Protein AF-A0A484Z5E8-F1 (afdb_monomer_lite)

Foldseek 3Di:
DVVQLVVQCVVCVVPPPSNQVSVLVVQQQVCCVPPVVSDDDLDLVSQCPRRPRHNLNSQCCNCPVVNDPGDRDDPVPDPPPDDD

pLDDT: mean 86.13, std 13.71, range [44.53, 96.44]

Sequence (84 aa):
MRSASRGVKSYIKTIGLFNSKAENVIKTCRILLEQHGGEVPEDRAALEALPGVGRKTANVVLNTAFGWPTIAVDTHIFPRLKPD

InterPro domains:
  IPR000445 Helix-hairpin-helix motif [PF00633] (36-63)
  IPR003265 HhH-GPD domain [PF00730] (7-78)
  IPR003265 HhH-GPD domain [SM00478] (1-84)
  IPR003265 HhH-GPD domain [cd00056] (8-78)
  IPR004036 Endonuclease III-like, conserved site-2 [PS01155] (38-67)
  IPR011257 DNA glycosylase [SSF48150] (7-78)

Radius of gyration: 15.64 Å; chains: 1; bounding box: 57×19×30 Å

Organism: NCBI:txid69218

Secondary structure (DSSP, 8-state):
-HHHHHHHHHHHTTSTTHHHHHHHHHHHHHHHHHHSTTSPPS-HHHHHTSTT--HHHHHHHHHHHH--------TT--------

Structure (mmCIF, N/CA/C/O backbone):
data_AF-A0A484Z5E8-F1
#
_entry.id   AF-A0A484Z5E8-F1
#
loop_
_atom_site.group_PDB
_atom_site.id
_atom_site.type_symbol
_atom_site.label_atom_id
_atom_site.label_alt_id
_atom_site.label_comp_id
_atom_site.label_asym_id
_atom_site.label_entity_id
_atom_site.label_seq_id
_atom_site.pdbx_PDB_ins_code
_atom_site.Cartn_x
_atom_site.Cartn_y
_atom_site.Cartn_z
_atom_site.occupancy
_atom_site.B_iso_or_equiv
_atom_site.auth_seq_id
_atom_site.auth_comp_id
_atom_site.auth_asym_id
_atom_site.auth_atom_id
_atom_site.pdbx_PDB_model_num
ATOM 1 N N . MET A 1 1 ? -17.532 7.140 3.659 1.00 51.00 1 MET A N 1
ATOM 2 C CA . MET A 1 1 ? -16.084 6.953 3.945 1.00 51.00 1 MET A CA 1
ATOM 3 C C . MET A 1 1 ? -15.749 6.686 5.423 1.00 51.00 1 MET A C 1
ATOM 5 O O . MET A 1 1 ? -14.917 5.831 5.686 1.00 51.00 1 MET A O 1
ATOM 9 N N . ARG A 1 2 ? -16.403 7.339 6.405 1.00 54.00 2 ARG A N 1
ATOM 10 C CA . ARG A 1 2 ? -16.144 7.123 7.852 1.00 54.00 2 ARG A CA 1
ATOM 11 C C . ARG A 1 2 ? -16.452 5.710 8.392 1.00 54.00 2 ARG A C 1
ATOM 13 O O . ARG A 1 2 ? -15.962 5.371 9.463 1.00 54.00 2 ARG A O 1
ATOM 20 N N . SER A 1 3 ? -17.285 4.893 7.736 1.00 68.19 3 SER A N 1
ATOM 21 C CA . SER A 1 3 ? -17.574 3.517 8.197 1.00 68.19 3 SER A CA 1
ATOM 22 C C . SER A 1 3 ? -16.458 2.533 7.835 1.00 68.19 3 SER A C 1
ATOM 24 O O . SER A 1 3 ? -16.045 1.761 8.692 1.00 68.19 3 SER A O 1
ATOM 26 N N . ALA A 1 4 ? -15.918 2.620 6.615 1.00 73.19 4 ALA A N 1
ATOM 27 C CA . ALA A 1 4 ? -14.890 1.704 6.124 1.00 73.19 4 ALA A CA 1
ATOM 28 C C . ALA A 1 4 ? -13.592 1.796 6.940 1.00 73.19 4 ALA A C 1
ATOM 30 O O . ALA A 1 4 ? -13.069 0.778 7.384 1.00 73.19 4 ALA A O 1
ATOM 31 N N . SER A 1 5 ? -13.113 3.013 7.235 1.00 75.50 5 SER A N 1
ATOM 32 C CA . SER A 1 5 ? -11.913 3.166 8.067 1.00 75.50 5 SER A CA 1
ATOM 33 C C . SER A 1 5 ? -12.140 2.702 9.505 1.00 75.50 5 SER A C 1
ATOM 35 O O . SER A 1 5 ? -11.238 2.115 10.086 1.00 75.50 5 SER A O 1
ATOM 37 N N . ARG A 1 6 ? -13.336 2.899 10.082 1.00 80.06 6 ARG A N 1
ATOM 38 C CA . ARG A 1 6 ? -13.673 2.375 11.418 1.00 80.06 6 ARG A CA 1
ATOM 39 C C . ARG A 1 6 ? -13.664 0.847 11.456 1.00 80.06 6 ARG A C 1
ATOM 41 O O . ARG A 1 6 ? -13.153 0.294 12.424 1.00 80.06 6 ARG A O 1
ATOM 48 N N . GLY A 1 7 ? -14.164 0.198 10.402 1.00 88.69 7 GLY A N 1
ATOM 49 C CA . GLY A 1 7 ? -14.073 -1.253 10.234 1.00 88.69 7 GLY A CA 1
ATOM 50 C C . GLY A 1 7 ? -12.619 -1.715 10.188 1.00 88.69 7 GLY A C 1
ATOM 51 O O . GLY A 1 7 ? -12.197 -2.489 11.032 1.00 88.69 7 GLY A O 1
ATOM 52 N N . VAL A 1 8 ? -11.804 -1.165 9.284 1.00 90.25 8 VAL A N 1
ATOM 53 C CA . VAL A 1 8 ? -10.378 -1.537 9.194 1.00 90.25 8 VAL A CA 1
ATOM 54 C C . VAL A 1 8 ? -9.647 -1.287 10.518 1.00 90.25 8 VAL A C 1
ATOM 56 O O . VAL A 1 8 ? -8.932 -2.165 10.995 1.00 90.25 8 VAL A O 1
ATOM 59 N N . LYS A 1 9 ? -9.875 -0.136 11.167 1.00 91.12 9 LYS A N 1
ATOM 60 C CA . LYS A 1 9 ? -9.265 0.200 12.465 1.00 91.12 9 LYS A CA 1
ATOM 61 C C . LYS A 1 9 ? -9.565 -0.843 13.543 1.00 91.12 9 LYS A C 1
ATOM 63 O O . LYS A 1 9 ? -8.666 -1.121 14.328 1.00 91.12 9 LYS A O 1
ATOM 68 N N . SER A 1 10 ? -10.765 -1.432 13.598 1.00 91.62 10 SER A N 1
ATOM 69 C CA . SER A 1 10 ? -11.070 -2.460 14.606 1.00 91.62 10 SER A CA 1
ATOM 70 C C . SER A 1 10 ? -10.306 -3.766 14.367 1.00 91.62 10 SER A C 1
ATOM 72 O O . SER A 1 10 ? -9.899 -4.394 15.346 1.00 91.62 10 SER A O 1
ATOM 74 N N . TYR A 1 11 ? -10.043 -4.126 13.105 1.00 92.94 11 TYR A N 1
ATOM 75 C CA . TYR A 1 11 ? -9.252 -5.307 12.740 1.00 92.94 11 TYR A CA 1
ATOM 76 C C . TYR A 1 11 ? -7.757 -5.141 13.020 1.00 92.94 11 TYR A C 1
ATOM 78 O O . TYR A 1 11 ? -7.110 -6.085 13.461 1.00 92.94 11 TYR A O 1
ATOM 86 N N . ILE A 1 12 ? -7.203 -3.945 12.797 1.00 92.56 12 ILE A N 1
ATOM 87 C CA . ILE A 1 12 ? -5.755 -3.701 12.919 1.00 92.56 12 ILE A CA 1
ATOM 88 C C . ILE A 1 12 ? -5.356 -2.921 14.178 1.00 92.56 12 ILE A C 1
ATOM 90 O O . ILE A 1 12 ? -4.219 -2.464 14.276 1.00 92.56 12 ILE A O 1
ATOM 94 N N . LYS A 1 13 ? -6.260 -2.768 15.156 1.00 92.69 13 LYS A N 1
ATOM 95 C CA . LYS A 1 13 ? -6.032 -1.980 16.387 1.00 92.69 13 LYS A CA 1
ATOM 96 C C . LYS A 1 13 ? -4.827 -2.431 17.219 1.00 92.69 13 LYS A C 1
ATOM 98 O O . LYS A 1 13 ? -4.315 -1.653 18.014 1.00 92.69 13 LYS A O 1
ATOM 103 N N . THR A 1 14 ? -4.394 -3.680 17.059 1.00 94.25 14 THR A N 1
ATOM 104 C CA . THR A 1 14 ? -3.234 -4.257 17.753 1.00 94.25 14 THR A CA 1
ATOM 105 C C . THR A 1 14 ? -1.900 -3.820 17.142 1.00 94.25 14 THR A C 1
ATOM 107 O O . THR A 1 14 ? -0.853 -4.020 17.750 1.00 94.25 14 THR A O 1
ATOM 110 N N . ILE A 1 15 ? -1.918 -3.211 15.953 1.00 91.06 15 ILE A N 1
ATOM 111 C CA . ILE A 1 15 ? -0.726 -2.789 15.222 1.00 91.06 15 ILE A CA 1
ATOM 112 C C . ILE A 1 15 ? -0.412 -1.323 15.552 1.00 91.06 15 ILE A C 1
ATOM 114 O O . ILE A 1 15 ? -1.278 -0.450 15.515 1.00 91.06 15 ILE A O 1
ATOM 118 N N . GLY A 1 16 ? 0.861 -1.011 15.803 1.00 88.12 16 GLY A N 1
ATOM 119 C CA . GLY A 1 16 ? 1.311 0.375 15.941 1.00 88.12 16 GLY A CA 1
ATOM 120 C C . GLY A 1 16 ? 0.959 1.227 14.710 1.00 88.12 16 GLY A C 1
ATOM 121 O O . GLY A 1 16 ? 1.072 0.769 13.564 1.00 88.12 16 GLY A O 1
ATOM 122 N N . LEU A 1 17 ? 0.550 2.479 14.952 1.00 91.00 17 LEU A N 1
ATOM 123 C CA . LEU A 1 17 ? 0.110 3.448 13.933 1.00 91.00 17 LEU A CA 1
ATOM 124 C C . LEU A 1 17 ? -1.151 3.019 13.150 1.00 91.00 17 LEU A C 1
ATOM 126 O O . LEU A 1 17 ? -1.356 3.456 12.014 1.00 91.00 17 LEU A O 1
ATOM 130 N N . PHE A 1 18 ? -2.015 2.183 13.741 1.00 91.44 18 PHE A N 1
ATOM 131 C CA . PHE A 1 18 ? -3.209 1.651 13.069 1.00 91.44 18 PHE A CA 1
ATOM 132 C C . PHE A 1 18 ? -4.153 2.727 12.516 1.00 91.44 18 PHE A C 1
ATOM 134 O O . PHE A 1 18 ? -4.793 2.503 11.493 1.00 91.44 18 PHE A O 1
ATOM 141 N N . ASN A 1 19 ? -4.233 3.901 13.153 1.00 90.62 19 ASN A N 1
ATOM 142 C CA . ASN A 1 19 ? -5.080 4.996 12.681 1.00 90.62 19 ASN A CA 1
ATOM 143 C C . ASN A 1 19 ? -4.694 5.439 11.265 1.00 90.62 19 ASN A C 1
ATOM 145 O O . ASN A 1 19 ? -5.535 5.398 10.366 1.00 90.62 19 ASN A O 1
ATOM 149 N N . SER A 1 20 ? -3.421 5.790 11.070 1.00 92.62 20 SER A N 1
ATOM 150 C CA . SER A 1 20 ? -2.892 6.221 9.776 1.00 92.62 20 SER A CA 1
ATOM 151 C C . SER A 1 20 ? -2.854 5.069 8.773 1.00 92.62 20 SER A C 1
ATOM 153 O O . SER A 1 20 ? -3.200 5.259 7.612 1.00 92.62 20 SER A O 1
ATOM 155 N N . LYS A 1 21 ? -2.507 3.849 9.212 1.00 92.38 21 LYS A N 1
ATOM 156 C CA . LYS A 1 21 ? -2.498 2.661 8.339 1.00 92.38 21 LYS A CA 1
ATOM 157 C C . LYS A 1 21 ? -3.882 2.342 7.783 1.00 92.38 21 LYS A C 1
ATOM 159 O O . LYS A 1 21 ? -4.009 2.122 6.585 1.00 92.38 21 LYS A O 1
ATOM 164 N N . ALA A 1 22 ? 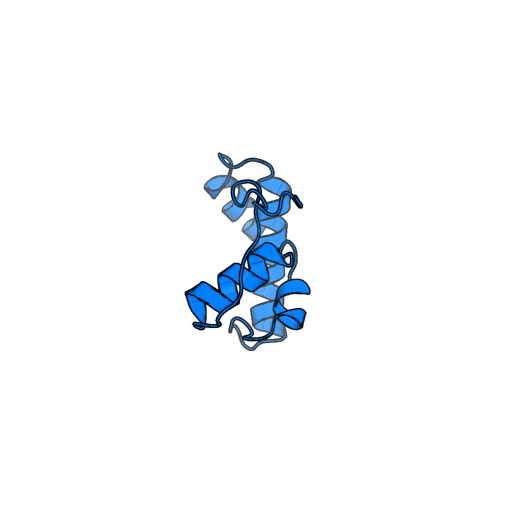-4.921 2.369 8.615 1.00 93.88 22 ALA A N 1
ATOM 165 C CA . ALA A 1 22 ? -6.284 2.117 8.159 1.00 93.88 22 ALA A CA 1
ATOM 166 C C . ALA A 1 22 ? -6.742 3.155 7.127 1.00 93.88 22 ALA A C 1
ATOM 168 O O . ALA A 1 22 ? -7.398 2.815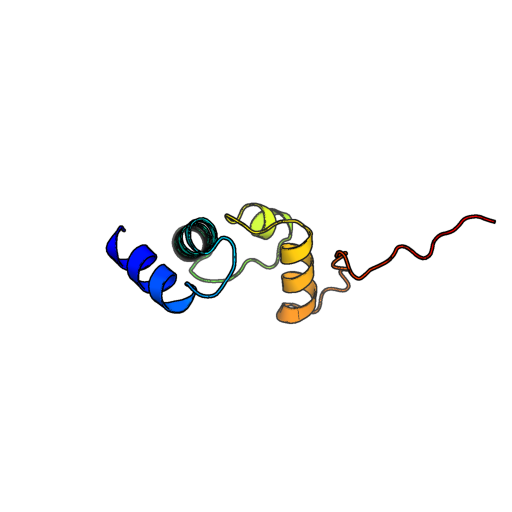 6.146 1.00 93.88 22 ALA A O 1
ATOM 169 N N . GLU A 1 23 ? -6.392 4.425 7.334 1.00 93.44 23 GLU A N 1
ATOM 170 C CA . GLU A 1 23 ? -6.720 5.491 6.386 1.00 93.44 23 GLU A CA 1
ATOM 171 C C . GLU A 1 23 ? -5.961 5.335 5.067 1.00 93.44 23 GLU A C 1
ATOM 173 O O . GLU A 1 23 ? -6.562 5.482 4.002 1.00 93.44 23 GLU A O 1
ATOM 178 N N . ASN A 1 24 ? -4.680 4.975 5.130 1.00 95.12 24 ASN A N 1
ATOM 179 C CA . ASN A 1 24 ? -3.851 4.716 3.958 1.00 95.12 24 ASN A CA 1
ATOM 180 C C . ASN A 1 24 ? -4.353 3.518 3.145 1.00 95.12 24 ASN A C 1
ATOM 182 O O . ASN A 1 24 ? -4.447 3.629 1.928 1.00 95.12 24 ASN A O 1
ATOM 186 N N . VAL A 1 25 ? -4.754 2.419 3.795 1.00 94.31 25 VAL A N 1
ATOM 187 C CA . VAL A 1 25 ? -5.327 1.240 3.119 1.00 94.31 25 VAL A CA 1
ATOM 188 C C . VAL A 1 25 ? -6.588 1.617 2.345 1.00 94.31 25 VAL A C 1
ATOM 190 O O . VAL A 1 25 ? -6.674 1.354 1.151 1.00 94.31 25 VAL A O 1
ATOM 193 N N . ILE A 1 26 ? -7.542 2.303 2.984 1.00 94.62 26 ILE A N 1
ATOM 194 C CA . ILE A 1 26 ? -8.793 2.700 2.318 1.00 94.62 26 ILE A CA 1
ATOM 195 C C . ILE A 1 26 ? -8.531 3.640 1.134 1.00 94.62 26 ILE A C 1
ATOM 197 O O . ILE A 1 26 ? -9.145 3.480 0.080 1.00 94.62 26 ILE A O 1
ATOM 201 N N . LYS A 1 27 ? -7.621 4.611 1.284 1.00 95.56 27 LYS A N 1
ATOM 202 C CA . LYS A 1 27 ? -7.252 5.516 0.184 1.00 95.56 27 LYS A CA 1
ATOM 203 C C . LYS A 1 27 ? -6.543 4.774 -0.950 1.00 95.56 27 LYS A C 1
ATOM 205 O O . LYS A 1 27 ? -6.840 5.040 -2.107 1.00 95.56 27 LYS A O 1
ATOM 210 N N . THR A 1 28 ? -5.663 3.833 -0.619 1.00 95.94 28 THR A N 1
ATOM 211 C CA . THR A 1 28 ? -4.960 2.995 -1.596 1.00 95.94 28 THR A CA 1
ATOM 212 C C . THR A 1 28 ? -5.952 2.179 -2.412 1.00 95.94 28 THR A C 1
ATOM 214 O O . THR A 1 28 ? -5.965 2.309 -3.628 1.00 95.94 28 THR A O 1
ATOM 217 N N . CYS A 1 29 ? -6.857 1.430 -1.770 1.00 95.00 29 CYS A N 1
ATOM 218 C CA . CYS A 1 29 ? -7.887 0.661 -2.477 1.00 95.00 29 CYS A CA 1
ATOM 219 C C . CYS A 1 29 ? -8.731 1.543 -3.405 1.00 95.00 29 CYS A C 1
ATOM 221 O O . CYS A 1 29 ? -9.063 1.134 -4.512 1.00 95.00 29 CYS A O 1
ATOM 223 N N . ARG A 1 30 ? -9.054 2.766 -2.973 1.00 95.25 30 ARG A N 1
ATOM 224 C CA . ARG A 1 30 ? -9.789 3.723 -3.800 1.00 95.25 30 ARG A CA 1
ATOM 225 C C . ARG A 1 30 ? -9.004 4.131 -5.049 1.00 95.25 30 ARG A C 1
ATOM 227 O O . ARG A 1 30 ? -9.568 4.084 -6.132 1.00 95.25 30 ARG A O 1
ATOM 234 N N . ILE A 1 31 ? -7.729 4.492 -4.904 1.00 96.19 31 ILE A N 1
ATOM 235 C CA . ILE A 1 31 ? -6.865 4.855 -6.039 1.00 96.19 31 ILE A CA 1
ATOM 236 C C . ILE A 1 31 ? -6.722 3.676 -7.003 1.00 96.19 31 ILE A C 1
ATOM 238 O O . ILE A 1 31 ? -6.842 3.866 -8.207 1.00 96.19 31 ILE A O 1
ATOM 242 N N . LEU A 1 32 ? -6.543 2.458 -6.487 1.00 96.31 32 LEU A N 1
ATOM 243 C CA . LEU A 1 32 ? -6.464 1.259 -7.321 1.00 96.31 32 LEU A CA 1
ATOM 244 C C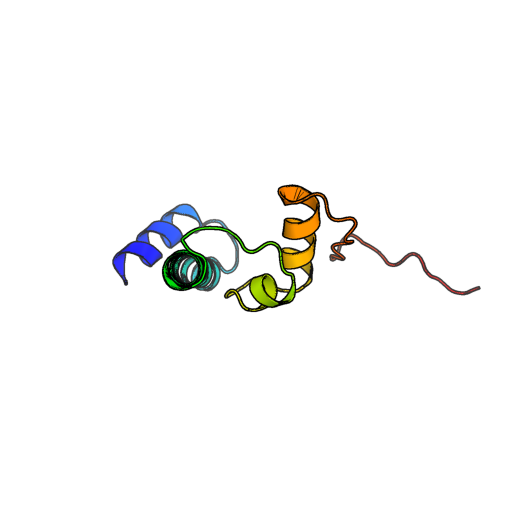 . LEU A 1 32 ? -7.736 1.069 -8.155 1.00 96.31 32 LEU A C 1
ATOM 246 O O . LEU A 1 32 ? -7.649 0.875 -9.361 1.00 96.31 32 LEU A O 1
ATOM 250 N N . LE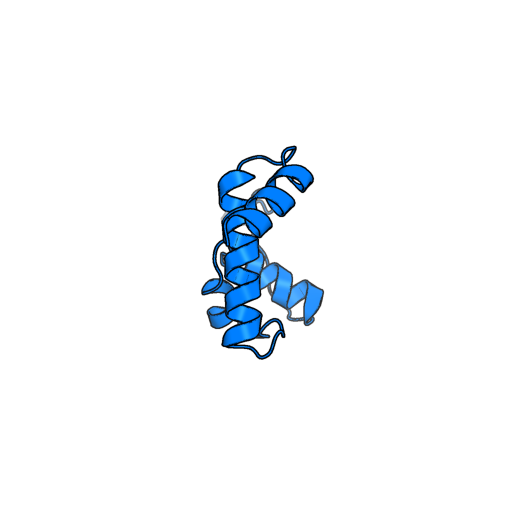U A 1 33 ? -8.915 1.195 -7.541 1.00 96.38 33 LEU A N 1
ATOM 251 C CA . LEU A 1 33 ? -10.191 1.087 -8.254 1.00 96.38 33 LEU A CA 1
ATOM 252 C C . LEU A 1 33 ? -10.397 2.215 -9.277 1.00 96.38 33 LEU A C 1
ATOM 254 O O . LEU A 1 33 ? -10.847 1.951 -10.385 1.00 96.38 33 LEU A O 1
ATOM 258 N N . GLU A 1 34 ? -10.086 3.461 -8.911 1.00 96.44 34 GLU A N 1
ATOM 259 C CA . GLU A 1 34 ? -10.350 4.637 -9.750 1.00 96.44 34 GLU A CA 1
ATOM 260 C C . GLU A 1 34 ? -9.335 4.808 -10.893 1.00 96.44 34 GLU A C 1
ATOM 262 O O . GLU A 1 34 ? -9.709 5.284 -11.961 1.00 96.44 34 GLU A O 1
ATOM 267 N N . GLN A 1 35 ? -8.063 4.453 -10.682 1.00 95.50 35 GLN A N 1
ATOM 268 C CA . GLN A 1 35 ? -6.957 4.781 -11.599 1.00 95.50 35 GLN A CA 1
ATOM 269 C C . GLN A 1 35 ? -6.273 3.554 -12.209 1.00 95.50 35 GLN A C 1
ATOM 271 O O . GLN A 1 35 ? -5.657 3.672 -13.264 1.00 95.50 35 GLN A O 1
ATOM 276 N N . HIS A 1 36 ? -6.387 2.384 -11.578 1.00 94.62 36 HIS A N 1
ATOM 277 C CA . HIS A 1 36 ? -5.696 1.160 -12.001 1.00 94.62 36 HIS A CA 1
ATOM 278 C C . HIS A 1 36 ? -6.658 -0.007 -12.280 1.00 94.62 36 HIS A C 1
ATOM 280 O O . HIS A 1 36 ? -6.237 -1.156 -12.339 1.00 94.62 36 HIS A O 1
ATOM 286 N N . GLY A 1 37 ? -7.963 0.260 -12.418 1.00 94.44 37 GLY A N 1
ATOM 287 C CA . GLY A 1 37 ? -8.961 -0.773 -12.724 1.00 94.44 37 GLY A CA 1
ATOM 288 C C . GLY A 1 37 ? -9.139 -1.829 -11.627 1.00 94.44 37 GLY A C 1
ATOM 289 O O . GLY A 1 37 ? -9.682 -2.897 -11.882 1.00 94.44 37 GLY A O 1
ATOM 290 N N . GLY A 1 38 ? -8.690 -1.540 -10.404 1.00 94.81 38 GLY A N 1
ATOM 291 C CA . GLY A 1 38 ? -8.684 -2.479 -9.284 1.00 94.81 38 GLY A CA 1
ATOM 292 C C . GLY A 1 38 ? -7.442 -3.367 -9.205 1.00 94.81 38 GLY A C 1
ATOM 293 O O . GLY A 1 38 ? -7.350 -4.166 -8.274 1.00 94.81 38 GLY A O 1
ATOM 294 N N . GLU A 1 39 ? -6.480 -3.211 -10.114 1.00 95.69 39 GLU A N 1
ATOM 295 C CA . GLU A 1 39 ? -5.241 -3.989 -10.128 1.00 95.69 39 GLU A CA 1
ATOM 296 C C . GLU A 1 39 ? -4.079 -3.231 -9.485 1.00 95.69 39 GLU A C 1
ATOM 298 O O . GLU A 1 39 ? -4.026 -2.001 -9.487 1.00 95.69 39 GLU A O 1
ATOM 303 N N . VAL A 1 40 ? -3.134 -3.972 -8.903 1.00 95.44 40 VAL A N 1
ATOM 304 C CA . VAL A 1 40 ? -1.908 -3.393 -8.343 1.00 95.44 40 VAL A CA 1
ATOM 305 C C . VAL A 1 40 ? -0.945 -3.103 -9.498 1.00 95.44 40 VAL A C 1
ATOM 307 O O . VAL A 1 40 ? -0.621 -4.033 -10.233 1.00 95.44 40 VAL A O 1
ATOM 310 N N . PRO A 1 41 ? -0.459 -1.861 -9.669 1.00 95.19 41 PRO A N 1
ATOM 311 C CA . PRO A 1 41 ? 0.435 -1.539 -10.771 1.00 95.19 41 PRO A CA 1
ATOM 312 C C . PRO A 1 41 ? 1.807 -2.197 -10.588 1.00 95.19 41 PRO A C 1
ATOM 314 O O . PRO A 1 41 ? 2.421 -2.101 -9.524 1.00 95.19 41 PRO A O 1
ATOM 317 N N . GLU A 1 42 ? 2.327 -2.791 -11.659 1.00 95.69 42 GLU A N 1
ATOM 318 C CA . GLU A 1 42 ? 3.693 -3.321 -11.751 1.00 95.69 42 GLU A CA 1
ATOM 319 C C . GLU A 1 42 ? 4.700 -2.208 -12.113 1.00 95.69 42 GLU A C 1
ATOM 321 O O . GLU A 1 42 ? 5.540 -2.338 -12.997 1.00 95.69 42 GLU A O 1
ATOM 326 N N . ASP A 1 43 ? 4.593 -1.055 -11.450 1.00 94.56 43 ASP A N 1
ATOM 327 C CA . ASP A 1 43 ? 5.513 0.071 -11.626 1.00 94.56 43 ASP A CA 1
ATOM 328 C C . ASP A 1 43 ? 5.879 0.681 -10.274 1.00 94.56 43 ASP A C 1
ATOM 330 O O . ASP A 1 43 ? 5.024 0.973 -9.436 1.00 94.56 43 ASP A O 1
ATOM 334 N N . ARG A 1 44 ? 7.177 0.915 -10.059 1.00 93.38 44 ARG A N 1
ATOM 335 C CA . ARG A 1 44 ? 7.680 1.437 -8.785 1.00 93.38 44 ARG A CA 1
ATOM 336 C C . ARG A 1 44 ? 7.151 2.839 -8.500 1.00 93.38 44 ARG A C 1
ATOM 338 O O . ARG A 1 44 ? 6.823 3.120 -7.351 1.00 93.38 44 ARG A O 1
ATOM 345 N N . ALA A 1 45 ? 7.096 3.716 -9.504 1.00 94.75 45 ALA A N 1
ATOM 346 C CA . ALA A 1 45 ? 6.651 5.093 -9.298 1.00 94.75 45 ALA A CA 1
ATOM 347 C C . ALA A 1 45 ? 5.151 5.142 -8.978 1.00 94.75 45 ALA A C 1
ATOM 349 O O . ALA A 1 45 ? 4.748 5.842 -8.049 1.00 94.75 45 ALA A O 1
ATOM 350 N N . ALA A 1 46 ? 4.346 4.336 -9.672 1.00 95.25 46 ALA A N 1
ATOM 351 C CA . ALA A 1 46 ? 2.928 4.164 -9.385 1.00 95.25 46 ALA A CA 1
ATOM 352 C C . ALA A 1 46 ? 2.690 3.585 -7.982 1.00 95.25 46 ALA A C 1
ATOM 354 O O . ALA A 1 46 ? 1.849 4.095 -7.244 1.00 95.25 46 ALA A O 1
ATOM 355 N N . LEU A 1 47 ? 3.464 2.575 -7.570 1.00 95.81 47 LEU A N 1
ATOM 356 C CA . LEU A 1 47 ? 3.389 2.020 -6.217 1.00 95.81 47 LEU A CA 1
ATOM 357 C C . LEU A 1 47 ? 3.769 3.058 -5.154 1.00 95.81 47 LEU A C 1
ATOM 359 O O . LEU A 1 47 ? 3.051 3.200 -4.172 1.00 95.81 47 LEU A O 1
ATOM 363 N N . GLU A 1 48 ? 4.859 3.807 -5.341 1.00 95.88 48 GLU A N 1
ATOM 364 C CA . GLU A 1 48 ? 5.292 4.866 -4.412 1.00 95.88 48 GLU A CA 1
ATOM 365 C C . GLU A 1 48 ? 4.312 6.054 -4.346 1.00 95.88 48 GLU A C 1
ATOM 367 O O . GLU A 1 48 ? 4.302 6.786 -3.356 1.00 95.88 48 GLU A O 1
ATOM 372 N N . ALA A 1 49 ? 3.459 6.240 -5.358 1.00 95.56 49 ALA A N 1
ATOM 373 C CA . ALA A 1 49 ? 2.382 7.228 -5.326 1.00 95.56 49 ALA A CA 1
ATOM 374 C C . ALA A 1 49 ? 1.207 6.807 -4.419 1.00 95.56 49 ALA A C 1
ATOM 376 O O . ALA A 1 49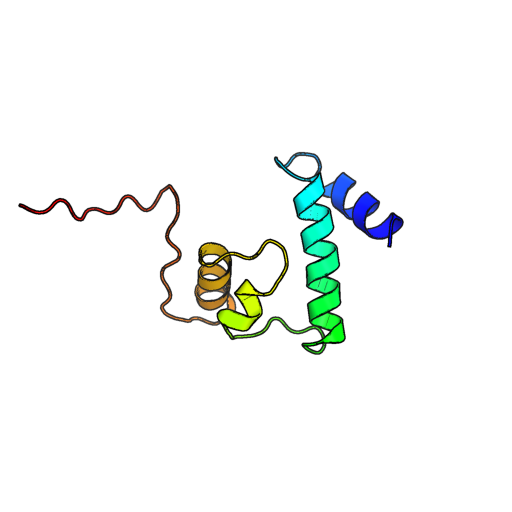 ? 0.387 7.649 -4.034 1.00 95.56 49 ALA A O 1
ATOM 377 N N . LEU A 1 50 ? 1.113 5.524 -4.043 1.00 96.19 50 LEU A N 1
ATOM 378 C CA . LEU A 1 50 ? 0.052 5.030 -3.169 1.00 96.19 50 LEU A CA 1
ATOM 379 C C . LEU A 1 50 ? 0.278 5.471 -1.706 1.00 96.19 50 LEU A C 1
ATOM 381 O O . LEU A 1 50 ? 1.387 5.374 -1.170 1.00 96.19 50 LEU A O 1
ATOM 385 N N . PRO A 1 51 ? -0.775 5.912 -0.991 1.00 95.56 51 PRO A N 1
ATOM 386 C CA . PRO A 1 51 ? -0.659 6.348 0.395 1.00 95.56 51 PRO A CA 1
ATOM 387 C C . PRO A 1 51 ? -0.063 5.279 1.317 1.00 95.56 51 PRO A C 1
ATOM 389 O O . PRO A 1 51 ? -0.618 4.197 1.493 1.00 95.56 51 PRO A O 1
ATOM 392 N N . GLY A 1 52 ? 1.041 5.613 1.989 1.00 92.56 52 GLY A N 1
ATOM 393 C CA . GLY A 1 52 ? 1.710 4.707 2.929 1.00 92.56 52 GLY A CA 1
ATOM 394 C C . GLY A 1 52 ? 2.628 3.668 2.280 1.00 92.56 52 GLY A C 1
ATOM 395 O O . GLY A 1 52 ? 3.200 2.850 3.004 1.00 92.56 52 GLY A O 1
ATOM 396 N N . VAL A 1 53 ? 2.805 3.712 0.959 1.00 95.50 53 VAL A N 1
ATOM 397 C CA . VAL A 1 53 ? 3.768 2.887 0.230 1.00 95.50 53 VAL A CA 1
ATOM 398 C C . VAL A 1 53 ? 5.024 3.718 -0.023 1.00 95.50 53 VAL A C 1
ATOM 400 O O . VAL A 1 53 ? 5.020 4.675 -0.783 1.00 95.50 53 VAL A O 1
ATOM 403 N N . GLY A 1 54 ? 6.115 3.369 0.657 1.00 92.81 54 GLY A N 1
ATOM 404 C CA . GLY A 1 54 ? 7.440 3.925 0.371 1.00 92.81 54 GLY A CA 1
ATOM 405 C C . GLY A 1 54 ? 8.269 2.986 -0.503 1.00 92.81 54 GLY A C 1
ATOM 406 O O . GLY A 1 54 ? 7.870 1.849 -0.756 1.00 92.81 54 GLY A O 1
ATOM 407 N N . ARG A 1 55 ? 9.482 3.418 -0.863 1.00 91.50 55 ARG A N 1
ATOM 408 C CA . ARG A 1 55 ? 10.429 2.651 -1.696 1.00 91.50 55 ARG A CA 1
ATOM 409 C C . ARG A 1 55 ? 10.628 1.205 -1.244 1.00 91.50 55 ARG A C 1
ATOM 411 O O . ARG A 1 55 ? 10.624 0.300 -2.070 1.00 91.50 55 ARG A O 1
ATOM 418 N N . LYS A 1 56 ? 10.767 0.970 0.069 1.00 91.31 56 LYS A N 1
ATOM 419 C CA . LYS A 1 56 ? 10.872 -0.392 0.620 1.00 91.31 56 LYS A CA 1
ATOM 420 C C . LYS A 1 56 ? 9.656 -1.222 0.219 1.00 91.31 56 LYS A C 1
ATOM 422 O O . LYS A 1 56 ? 9.808 -2.297 -0.343 1.00 91.31 56 LYS A O 1
ATOM 427 N N . THR A 1 57 ? 8.464 -0.731 0.540 1.00 94.12 57 THR A N 1
ATOM 428 C CA . THR A 1 57 ? 7.210 -1.444 0.292 1.00 94.12 57 THR A CA 1
ATOM 429 C C . THR A 1 57 ? 7.016 -1.701 -1.199 1.00 94.12 57 THR A C 1
ATOM 431 O O . THR A 1 57 ? 6.690 -2.824 -1.563 1.00 94.12 57 THR A O 1
ATOM 434 N N . ALA A 1 58 ? 7.292 -0.712 -2.055 1.00 94.31 58 ALA A N 1
ATOM 435 C CA . ALA A 1 58 ? 7.228 -0.877 -3.505 1.00 94.31 58 ALA A CA 1
ATOM 436 C C . ALA A 1 58 ? 8.176 -1.985 -3.997 1.00 94.31 58 ALA A C 1
ATOM 438 O O . ALA A 1 58 ? 7.750 -2.875 -4.725 1.00 94.31 58 ALA A O 1
ATOM 439 N N . ASN A 1 59 ? 9.427 -2.004 -3.524 1.00 92.56 59 ASN A N 1
ATOM 440 C CA . ASN A 1 59 ? 10.386 -3.055 -3.875 1.00 92.56 59 ASN A CA 1
ATOM 441 C C . ASN A 1 59 ? 9.967 -4.441 -3.355 1.00 92.56 59 ASN A C 1
ATOM 443 O O . ASN A 1 59 ? 10.193 -5.433 -4.037 1.00 92.56 59 ASN A O 1
ATOM 447 N N . VAL A 1 60 ? 9.352 -4.543 -2.169 1.00 92.12 60 VAL A N 1
ATOM 448 C CA . VAL A 1 60 ? 8.810 -5.831 -1.689 1.00 92.12 60 VAL A CA 1
ATOM 449 C C . VAL A 1 60 ? 7.702 -6.317 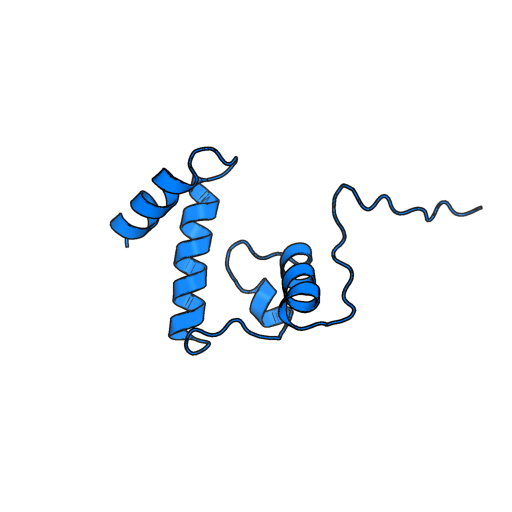-2.618 1.00 92.12 60 VAL A C 1
ATOM 451 O O . VAL A 1 60 ? 7.701 -7.482 -2.995 1.00 92.12 60 VAL A O 1
ATOM 454 N N . VAL A 1 61 ? 6.779 -5.437 -3.013 1.00 93.81 61 VAL A N 1
ATOM 455 C CA . VAL A 1 61 ? 5.675 -5.794 -3.915 1.00 93.81 61 VAL A CA 1
ATOM 456 C C . VAL A 1 61 ? 6.209 -6.246 -5.274 1.00 93.81 61 VAL A C 1
ATOM 458 O O . VAL A 1 61 ? 5.862 -7.336 -5.718 1.00 93.81 61 VAL A O 1
ATOM 461 N N . LEU A 1 62 ? 7.104 -5.475 -5.896 1.00 93.50 62 LEU A N 1
ATOM 462 C CA . LEU A 1 62 ? 7.704 -5.831 -7.188 1.00 93.50 62 LEU A CA 1
ATOM 463 C C . LEU A 1 62 ? 8.470 -7.154 -7.121 1.00 93.50 62 LEU A C 1
ATOM 465 O O . LEU A 1 62 ? 8.333 -7.992 -8.009 1.00 93.50 62 LEU A O 1
ATOM 469 N N . ASN A 1 63 ? 9.224 -7.390 -6.046 1.00 92.31 63 ASN A N 1
ATOM 470 C CA . ASN A 1 63 ? 9.956 -8.639 -5.884 1.00 92.31 63 ASN A CA 1
ATOM 471 C C . ASN A 1 63 ? 9.047 -9.843 -5.620 1.00 92.31 63 ASN A C 1
ATOM 473 O O . ASN A 1 63 ? 9.190 -10.873 -6.268 1.00 92.31 63 ASN A O 1
ATOM 477 N N . THR A 1 64 ? 8.125 -9.729 -4.664 1.00 90.44 64 THR A N 1
ATOM 478 C CA . THR A 1 64 ? 7.351 -10.874 -4.167 1.00 90.44 64 THR A CA 1
ATOM 479 C C . THR A 1 64 ? 6.120 -11.171 -5.020 1.00 90.44 64 THR A C 1
ATOM 481 O O . THR A 1 64 ? 5.803 -12.338 -5.221 1.00 90.44 64 THR A O 1
ATOM 484 N N . ALA A 1 65 ? 5.416 -10.147 -5.512 1.00 90.75 65 ALA A N 1
ATOM 485 C CA . ALA A 1 65 ? 4.197 -10.338 -6.300 1.00 90.75 65 ALA A CA 1
ATOM 486 C C . ALA A 1 65 ? 4.479 -10.482 -7.804 1.00 90.75 65 ALA A C 1
ATOM 488 O O . ALA A 1 65 ? 3.768 -11.222 -8.476 1.00 90.75 65 ALA A O 1
ATOM 489 N N . PHE A 1 66 ? 5.521 -9.813 -8.313 1.00 92.38 66 PHE A N 1
ATOM 490 C CA . PHE A 1 66 ? 5.817 -9.739 -9.750 1.00 92.38 66 PHE A CA 1
ATOM 491 C C . PHE A 1 66 ? 7.170 -10.360 -10.146 1.00 92.38 66 PHE A C 1
ATOM 493 O O . PHE A 1 66 ? 7.500 -10.434 -11.324 1.00 92.38 66 PHE A O 1
ATOM 500 N N . GLY A 1 67 ? 7.972 -10.832 -9.184 1.00 89.62 67 GLY A N 1
ATOM 501 C CA . GLY A 1 67 ? 9.226 -11.543 -9.460 1.00 89.62 67 GLY A CA 1
ATOM 502 C C . GLY A 1 67 ? 10.407 -10.657 -9.872 1.00 89.62 67 GLY A C 1
ATOM 503 O O . GLY A 1 67 ? 11.422 -11.173 -10.340 1.00 89.62 67 GLY A O 1
ATOM 504 N N . TRP A 1 68 ? 10.321 -9.336 -9.693 1.00 89.50 68 TRP A N 1
ATOM 505 C CA . TRP A 1 68 ? 11.415 -8.435 -10.054 1.00 89.50 68 TRP A CA 1
ATOM 506 C C . TRP A 1 68 ? 12.630 -8.639 -9.137 1.00 89.50 68 TRP A C 1
ATOM 508 O O . TRP A 1 68 ? 12.475 -8.798 -7.923 1.00 89.50 68 TRP A O 1
ATOM 518 N N . PRO A 1 69 ? 13.869 -8.553 -9.649 1.00 85.31 69 PRO A N 1
ATOM 519 C CA . PRO A 1 69 ? 15.077 -8.672 -8.836 1.00 85.31 69 PRO A CA 1
ATOM 520 C C . PRO A 1 69 ? 15.370 -7.375 -8.051 1.00 85.31 69 PRO A C 1
ATOM 522 O O . PRO A 1 69 ? 16.449 -6.795 -8.153 1.00 85.31 69 PRO A O 1
ATOM 525 N N . THR A 1 70 ? 14.405 -6.878 -7.272 1.00 83.50 70 THR A N 1
ATOM 526 C CA . THR A 1 70 ? 14.553 -5.669 -6.450 1.00 83.50 70 THR A CA 1
ATOM 527 C C . THR A 1 70 ? 14.915 -6.007 -5.010 1.00 83.50 70 THR A C 1
ATOM 529 O O . THR A 1 70 ? 14.295 -6.863 -4.384 1.00 83.50 70 THR A O 1
ATOM 532 N N . ILE A 1 71 ? 15.868 -5.268 -4.439 1.00 75.94 71 ILE A N 1
ATOM 533 C CA . ILE A 1 71 ? 16.247 -5.399 -3.028 1.00 75.94 71 ILE A CA 1
ATOM 534 C C . ILE A 1 71 ? 15.433 -4.405 -2.190 1.00 75.94 71 ILE A C 1
ATOM 536 O O . ILE A 1 71 ? 15.486 -3.188 -2.397 1.00 75.94 71 ILE A O 1
ATOM 540 N N . ALA A 1 72 ? 14.681 -4.915 -1.216 1.00 71.75 72 ALA A N 1
ATOM 541 C CA . ALA A 1 72 ? 13.958 -4.101 -0.246 1.00 71.75 72 ALA A CA 1
ATOM 542 C C . ALA A 1 72 ? 14.786 -3.931 1.032 1.00 71.75 72 ALA A C 1
ATOM 544 O O . ALA A 1 72 ? 14.732 -4.770 1.923 1.00 71.75 72 ALA A O 1
ATOM 545 N N . VAL A 1 73 ? 15.552 -2.840 1.122 1.00 68.44 73 VAL A N 1
ATOM 546 C CA . VAL A 1 73 ? 16.396 -2.543 2.291 1.00 68.44 73 VAL A CA 1
ATOM 547 C C . VAL A 1 73 ? 15.533 -2.167 3.498 1.00 68.44 73 VAL A C 1
ATOM 549 O O . VAL A 1 73 ? 14.676 -1.284 3.406 1.00 68.44 73 VAL A O 1
ATOM 552 N N . ASP A 1 74 ? 15.759 -2.819 4.637 1.00 70.81 74 ASP A N 1
ATOM 553 C CA . ASP A 1 74 ? 15.121 -2.481 5.907 1.00 70.81 74 ASP A CA 1
ATOM 554 C C . ASP A 1 74 ? 16.094 -2.521 7.087 1.00 70.81 74 ASP A C 1
ATOM 556 O O . ASP A 1 74 ? 17.290 -2.727 6.908 1.00 70.81 74 ASP A O 1
ATOM 560 N N . THR A 1 75 ? 15.583 -2.294 8.297 1.00 66.00 75 THR A N 1
ATOM 561 C CA . THR A 1 75 ? 16.382 -2.218 9.527 1.00 66.00 75 THR A CA 1
ATOM 562 C C . THR A 1 75 ? 17.153 -3.498 9.868 1.00 66.00 75 THR A C 1
ATOM 564 O O . THR A 1 75 ? 18.035 -3.438 10.719 1.00 66.00 75 THR A O 1
ATOM 567 N N . HIS A 1 76 ? 16.849 -4.639 9.241 1.00 69.00 76 HIS A N 1
ATOM 568 C CA . HIS A 1 76 ? 17.579 -5.899 9.419 1.00 69.00 76 HIS A CA 1
ATOM 569 C C . HIS A 1 76 ? 18.630 -6.131 8.326 1.00 69.00 76 HIS A C 1
ATOM 571 O O . HIS A 1 76 ? 19.548 -6.929 8.519 1.00 69.00 76 HIS A O 1
ATOM 577 N N . ILE A 1 77 ? 18.544 -5.415 7.199 1.00 60.28 77 ILE A N 1
ATOM 578 C CA . ILE A 1 77 ? 19.614 -5.361 6.201 1.00 60.28 77 ILE A CA 1
ATOM 579 C C . ILE A 1 77 ? 20.666 -4.386 6.724 1.00 60.28 77 ILE A C 1
ATOM 581 O O . ILE A 1 77 ? 20.654 -3.189 6.449 1.00 60.28 77 ILE A O 1
ATOM 585 N N . PHE A 1 78 ? 21.584 -4.919 7.526 1.00 56.09 78 PHE A N 1
ATOM 586 C CA . PHE A 1 78 ? 22.801 -4.214 7.899 1.00 56.09 78 PHE A CA 1
ATOM 587 C C . PHE A 1 78 ? 23.687 -4.113 6.647 1.00 56.09 78 PHE A C 1
ATOM 589 O O . PHE A 1 78 ? 24.079 -5.157 6.113 1.00 56.09 78 PHE A O 1
ATOM 596 N N . PRO A 1 79 ? 24.023 -2.910 6.142 1.00 56.50 79 PRO A N 1
ATOM 597 C CA . PRO A 1 79 ? 24.969 -2.782 5.044 1.00 56.50 79 PRO A CA 1
ATOM 598 C C . PRO A 1 79 ? 26.319 -3.312 5.525 1.00 56.50 79 PRO A C 1
ATOM 600 O O . PRO A 1 79 ? 27.000 -2.680 6.329 1.00 56.50 79 PRO A O 1
ATOM 603 N N . ARG A 1 80 ? 26.720 -4.495 5.062 1.00 50.12 80 ARG A N 1
ATOM 604 C CA . ARG A 1 80 ? 28.031 -5.077 5.377 1.00 50.12 80 ARG A CA 1
ATOM 605 C C . ARG A 1 80 ? 29.113 -4.579 4.416 1.00 50.12 80 ARG A C 1
ATOM 607 O O . ARG A 1 80 ? 30.001 -5.330 4.043 1.00 50.12 80 ARG A O 1
ATOM 614 N N . LEU A 1 81 ? 29.031 -3.309 4.030 1.00 59.94 81 LEU A N 1
ATOM 615 C CA . LEU A 1 81 ? 30.119 -2.580 3.389 1.00 59.94 81 LEU A CA 1
ATOM 616 C C . LEU A 1 81 ? 30.807 -1.769 4.487 1.00 59.94 81 LEU A C 1
ATOM 618 O O . LEU A 1 81 ? 30.533 -0.585 4.670 1.00 59.94 81 LEU A O 1
ATOM 622 N N . LYS A 1 82 ? 31.659 -2.438 5.268 1.00 44.53 82 LYS A N 1
ATOM 623 C CA . LYS A 1 82 ? 32.782 -1.730 5.878 1.00 44.53 82 LYS A CA 1
ATOM 624 C C . LYS A 1 82 ? 33.855 -1.647 4.792 1.00 44.53 82 LYS A C 1
ATOM 626 O O . LYS A 1 82 ? 34.205 -2.705 4.278 1.00 44.53 82 LYS A O 1
ATOM 631 N N . PRO A 1 83 ? 34.301 -0.449 4.393 1.00 58.47 83 PRO A N 1
ATOM 632 C CA . PRO A 1 83 ? 35.523 -0.331 3.617 1.00 58.47 83 PRO A CA 1
ATOM 633 C C . PRO A 1 83 ? 36.705 -0.745 4.501 1.00 58.47 83 PRO A C 1
ATOM 635 O O . PRO A 1 83 ? 36.731 -0.405 5.690 1.00 58.47 83 PRO A O 1
ATOM 638 N N . ASP A 1 84 ? 37.624 -1.500 3.910 1.00 59.09 84 ASP A N 1
ATOM 639 C CA . ASP A 1 84 ? 38.994 -1.656 4.398 1.00 59.09 84 ASP A CA 1
ATOM 640 C C . ASP A 1 84 ? 39.754 -0.335 4.194 1.00 59.09 84 ASP A C 1
ATOM 642 O O . ASP A 1 84 ? 39.527 0.316 3.142 1.00 59.09 84 ASP A O 1
#